Protein AF-A0A0G0PWH3-F1 (afdb_monomer_lite)

pLDDT: mean 93.01, std 5.92, range [65.44, 96.75]

Radius of gyration: 8.83 Å; chains: 1; bounding box: 18×21×19 Å

Foldseek 3Di:
DLPLPDAPPVRHRDDDPVDSVVSVVVCVVVVVDD

Secondary structure (DSSP, 8-state):
--GGG---TTS-----TT-HHHHHHHHHHTT---

InterPro domains:
  IPR001497 Methylated-DNA-[protein]-cysteine S-methyltransferase, active site [PS00374] (1-7)
  IPR014048 Methylated-DNA-[protein]-cysteine S-methyltransferase, DNA binding [PF01035] (1-31)
  IPR036217 Methylated DNA-protein cysteine methyltransferase, DNA binding domain [SSF46767] (1-32)
  IPR036388 Winged helix-like DNA-binding domain superfamily [G3DSA:1.10.10.10] (1-32)

Sequence (34 aa):
IPCHRIIGSDGSLVGYAGGLRAKQKLLELENAIL

Structure (mmCIF, N/CA/C/O backbone):
data_AF-A0A0G0PWH3-F1
#
_entry.id   AF-A0A0G0PWH3-F1
#
loop_
_atom_site.group_PDB
_atom_site.id
_atom_site.type_symbol
_atom_site.label_atom_id
_atom_si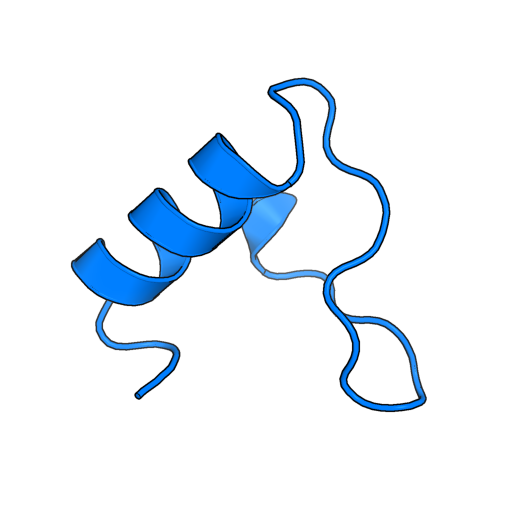te.label_alt_id
_atom_site.label_comp_id
_atom_site.label_asym_id
_atom_site.label_entity_id
_atom_site.label_seq_id
_atom_site.pdbx_PDB_ins_code
_atom_site.Cartn_x
_atom_site.Cartn_y
_atom_site.Cartn_z
_atom_site.occupancy
_atom_site.B_iso_or_equiv
_atom_site.auth_seq_id
_atom_site.auth_comp_id
_atom_site.auth_asym_id
_atom_site.auth_atom_id
_atom_site.pdbx_PDB_model_num
ATOM 1 N N . ILE A 1 1 ? -3.514 12.543 -6.529 1.00 82.56 1 ILE A N 1
ATOM 2 C CA . ILE A 1 1 ? -3.935 11.161 -6.881 1.00 82.56 1 ILE A CA 1
ATOM 3 C C . ILE A 1 1 ? -3.518 10.248 -5.726 1.00 82.56 1 ILE A C 1
ATOM 5 O O . ILE A 1 1 ? -2.353 10.340 -5.353 1.00 82.56 1 ILE A O 1
ATOM 9 N N . PRO A 1 2 ? -4.406 9.427 -5.128 1.00 90.06 2 PRO A N 1
ATOM 10 C CA . PRO A 1 2 ? -4.055 8.516 -4.031 1.00 90.06 2 PRO A CA 1
ATOM 11 C C . PRO A 1 2 ? -3.263 7.308 -4.561 1.00 90.06 2 PRO A C 1
ATOM 13 O O . PRO A 1 2 ? -3.799 6.222 -4.760 1.00 90.06 2 PRO A O 1
ATOM 16 N N . CYS A 1 3 ? -1.975 7.504 -4.849 1.00 93.88 3 CYS A N 1
ATOM 17 C CA . CYS A 1 3 ? -1.114 6.470 -5.432 1.00 93.88 3 CYS A CA 1
ATOM 18 C C . CYS A 1 3 ? -0.914 5.252 -4.511 1.00 93.88 3 CYS A C 1
ATOM 20 O O . CYS A 1 3 ? -0.650 4.152 -4.994 1.00 93.88 3 CYS A O 1
ATOM 22 N N . HIS A 1 4 ? -1.106 5.406 -3.197 1.00 95.50 4 HIS A N 1
ATOM 23 C CA . HIS A 1 4 ? -1.110 4.301 -2.234 1.00 95.50 4 HIS A CA 1
ATOM 24 C C . HIS A 1 4 ? -2.316 3.362 -2.382 1.00 95.50 4 HIS A C 1
ATOM 26 O O . HIS A 1 4 ? -2.253 2.254 -1.866 1.00 95.50 4 HIS A O 1
ATOM 32 N N . ARG A 1 5 ? -3.368 3.745 -3.120 1.00 95.00 5 ARG A N 1
ATOM 33 C CA . ARG A 1 5 ? -4.529 2.883 -3.423 1.00 95.00 5 ARG A CA 1
ATOM 34 C C . ARG A 1 5 ? -4.379 2.043 -4.694 1.00 95.00 5 ARG A C 1
ATOM 36 O O . ARG A 1 5 ? -5.262 1.257 -5.008 1.00 95.00 5 ARG A O 1
ATOM 43 N N . ILE A 1 6 ? -3.292 2.207 -5.445 1.00 94.38 6 ILE A N 1
ATOM 44 C CA . ILE A 1 6 ? -3.031 1.407 -6.649 1.00 94.38 6 ILE A CA 1
ATOM 45 C C . ILE A 1 6 ? -2.435 0.064 -6.216 1.00 94.38 6 ILE A C 1
ATOM 47 O O . ILE A 1 6 ? -1.364 0.048 -5.615 1.00 94.38 6 ILE A O 1
ATOM 51 N N . ILE A 1 7 ? -3.103 -1.049 -6.509 1.00 94.50 7 ILE A N 1
ATOM 52 C CA . ILE A 1 7 ? -2.700 -2.407 -6.100 1.00 94.50 7 ILE A CA 1
ATOM 53 C C . ILE A 1 7 ? -2.271 -3.210 -7.336 1.00 94.50 7 ILE A C 1
ATOM 55 O O . ILE A 1 7 ? -2.742 -2.934 -8.441 1.00 94.50 7 ILE A O 1
ATOM 59 N N . GLY A 1 8 ? -1.357 -4.170 -7.165 1.00 94.50 8 GLY A N 1
ATOM 60 C CA . GLY A 1 8 ? -1.014 -5.121 -8.222 1.00 94.50 8 GLY A CA 1
ATOM 61 C C . GLY A 1 8 ? -2.237 -5.934 -8.653 1.00 94.50 8 GLY A C 1
ATOM 62 O O . GLY A 1 8 ? -3.169 -6.136 -7.876 1.00 94.50 8 GLY A O 1
ATOM 63 N N . SER A 1 9 ? -2.253 -6.414 -9.896 1.00 95.06 9 SER A N 1
ATOM 64 C CA . SER A 1 9 ? -3.367 -7.224 -10.417 1.00 95.06 9 SER A CA 1
ATOM 65 C C . SER A 1 9 ? -3.558 -8.550 -9.668 1.00 95.06 9 SER A C 1
ATOM 67 O O . SER A 1 9 ? -4.627 -9.145 -9.743 1.00 95.06 9 SER A O 1
ATOM 69 N N . ASP A 1 10 ? -2.534 -8.994 -8.941 1.00 95.19 10 ASP A N 1
ATOM 70 C CA . ASP A 1 10 ? -2.524 -10.157 -8.051 1.00 95.19 10 ASP A CA 1
ATOM 71 C C . ASP A 1 10 ? -2.971 -9.835 -6.610 1.00 95.19 10 ASP A C 1
ATOM 73 O O . ASP A 1 10 ? -2.985 -10.716 -5.755 1.00 95.19 10 ASP A O 1
ATOM 77 N N . GLY A 1 11 ? -3.324 -8.578 -6.322 1.00 91.44 11 GLY A N 1
ATOM 78 C CA . GLY A 1 11 ? -3.691 -8.108 -4.985 1.00 91.44 11 GLY A CA 1
ATOM 79 C C . GLY A 1 11 ? -2.503 -7.683 -4.116 1.00 91.44 11 GLY A C 1
ATOM 80 O O . GLY A 1 11 ? -2.705 -7.268 -2.975 1.00 91.44 11 GLY A O 1
ATOM 81 N N . SER A 1 12 ? -1.269 -7.742 -4.625 1.00 94.12 12 SER A N 1
ATOM 82 C CA . SER A 1 12 ? -0.080 -7.395 -3.846 1.00 94.12 12 SER A CA 1
ATOM 83 C C . SER A 1 12 ? 0.153 -5.881 -3.735 1.00 94.12 12 SER A C 1
ATOM 85 O O . SER A 1 12 ? -0.156 -5.082 -4.632 1.00 94.12 12 SER A O 1
ATOM 87 N N . LEU A 1 13 ? 0.753 -5.458 -2.617 1.00 94.81 13 LEU A N 1
ATOM 88 C CA . LEU A 1 13 ? 1.256 -4.095 -2.462 1.00 94.81 13 LEU A CA 1
ATOM 89 C C . LEU A 1 13 ? 2.546 -3.930 -3.269 1.00 94.81 13 LEU A C 1
ATOM 91 O O . LEU A 1 13 ? 3.617 -4.369 -2.860 1.00 94.81 13 LEU A O 1
ATOM 95 N N . VAL A 1 14 ? 2.443 -3.233 -4.395 1.00 94.31 14 VAL A N 1
ATOM 96 C CA . VAL A 1 14 ? 3.581 -2.908 -5.268 1.00 94.31 14 VAL A CA 1
ATOM 97 C C . VAL A 1 14 ? 3.924 -1.426 -5.203 1.00 94.31 14 VAL A C 1
ATOM 99 O O . VAL A 1 14 ? 3.058 -0.624 -4.871 1.00 94.31 14 VAL A O 1
ATOM 102 N N . GLY A 1 15 ? 5.168 -1.065 -5.533 1.00 90.62 15 GLY A N 1
ATOM 103 C CA . GLY A 1 15 ? 5.605 0.292 -5.895 1.00 90.62 15 GLY A CA 1
ATOM 104 C C . GLY A 1 15 ? 5.027 1.454 -5.072 1.00 90.62 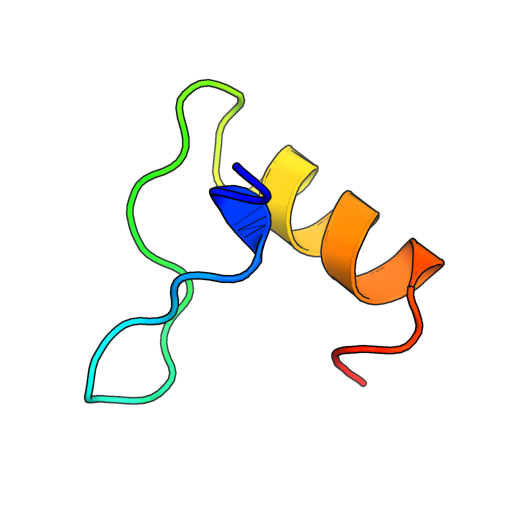15 GLY A C 1
ATOM 105 O O . GLY A 1 15 ? 3.907 1.914 -5.300 1.00 90.62 15 GLY A O 1
ATOM 106 N N . TYR A 1 16 ? 5.826 2.013 -4.163 1.00 96.00 16 TYR A N 1
ATOM 107 C CA . TYR A 1 16 ? 5.471 3.250 -3.470 1.00 96.00 16 TYR A CA 1
ATOM 108 C C . TYR A 1 16 ? 6.710 4.074 -3.150 1.00 96.00 16 TYR A C 1
ATOM 110 O O . TYR A 1 16 ? 7.659 3.544 -2.577 1.00 96.00 16 TYR A O 1
ATOM 118 N N . ALA A 1 17 ? 6.691 5.369 -3.476 1.00 94.56 17 ALA A N 1
ATOM 119 C CA . ALA A 1 17 ? 7.837 6.258 -3.270 1.00 94.56 17 ALA A CA 1
ATOM 120 C C . ALA A 1 17 ? 8.255 6.355 -1.790 1.00 94.56 17 ALA A C 1
ATOM 122 O O . ALA A 1 17 ? 9.439 6.418 -1.488 1.00 94.56 17 ALA A O 1
ATOM 123 N N . GLY A 1 18 ? 7.292 6.296 -0.864 1.00 93.25 18 GLY A N 1
ATOM 124 C CA . GLY A 1 18 ? 7.547 6.253 0.583 1.00 93.25 18 GLY A CA 1
ATOM 125 C C . GLY A 1 18 ? 7.851 4.855 1.141 1.00 93.25 18 GLY A C 1
ATOM 126 O O . GLY A 1 18 ? 7.889 4.681 2.356 1.00 93.25 18 GLY A O 1
ATOM 127 N N . GLY A 1 19 ? 8.009 3.847 0.279 1.00 96.50 19 GLY A N 1
ATOM 128 C CA . GLY A 1 19 ? 8.185 2.447 0.661 1.00 96.50 19 GLY A CA 1
ATOM 129 C C . GLY A 1 19 ? 6.880 1.727 1.026 1.00 96.50 19 GLY A C 1
ATOM 130 O O . GLY A 1 19 ? 5.892 2.325 1.454 1.00 96.50 1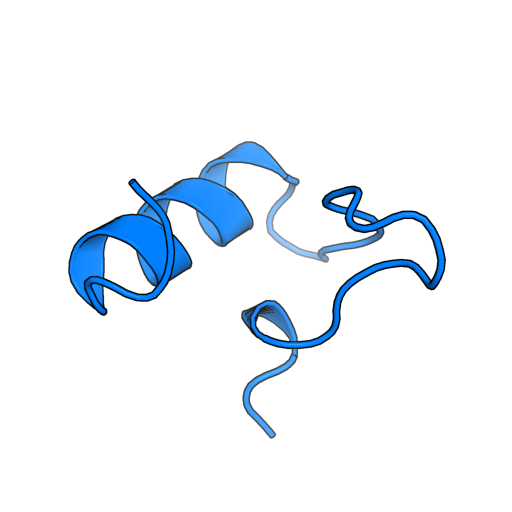9 GLY A O 1
ATOM 131 N N . LEU A 1 20 ? 6.873 0.399 0.883 1.00 95.94 20 LEU A N 1
ATOM 132 C CA . LEU A 1 20 ? 5.663 -0.417 1.069 1.00 95.94 20 LEU A CA 1
ATOM 133 C C . LEU A 1 20 ? 5.069 -0.308 2.479 1.00 95.94 20 LEU A C 1
ATOM 135 O O . LEU A 1 20 ? 3.852 -0.307 2.631 1.00 95.94 20 LEU A O 1
ATOM 139 N N . ARG A 1 21 ? 5.908 -0.120 3.503 1.00 95.50 21 ARG A N 1
ATOM 140 C CA . ARG A 1 21 ? 5.455 0.043 4.891 1.00 95.50 21 ARG A CA 1
ATOM 141 C C . ARG A 1 21 ? 4.606 1.301 5.090 1.00 95.50 21 ARG A C 1
ATOM 143 O O . ARG A 1 21 ? 3.605 1.253 5.797 1.00 95.50 21 ARG A O 1
ATOM 150 N N . ALA A 1 22 ? 4.977 2.417 4.459 1.00 96.12 22 ALA A N 1
ATOM 151 C CA . ALA A 1 22 ? 4.188 3.646 4.523 1.00 96.12 22 ALA A CA 1
ATOM 152 C C . ALA A 1 22 ? 2.864 3.494 3.760 1.00 96.12 22 ALA A C 1
ATOM 154 O O . ALA A 1 22 ? 1.822 3.915 4.253 1.00 96.12 22 ALA A O 1
ATOM 155 N N . LYS A 1 23 ? 2.894 2.836 2.592 1.00 96.75 23 LYS A N 1
ATOM 156 C CA . LYS A 1 23 ? 1.689 2.501 1.819 1.00 96.75 23 LYS A CA 1
ATOM 157 C C . LYS A 1 23 ? 0.708 1.659 2.633 1.00 96.75 23 LYS A C 1
ATOM 159 O O . LYS A 1 23 ? -0.462 2.015 2.710 1.00 96.75 23 LYS A O 1
ATOM 164 N N . GLN A 1 24 ? 1.195 0.600 3.278 1.00 95.62 24 GLN A N 1
ATOM 165 C CA . GLN A 1 24 ? 0.379 -0.263 4.130 1.00 95.62 24 GLN A CA 1
ATOM 166 C C . GLN A 1 24 ? -0.233 0.522 5.296 1.00 95.62 24 GLN A C 1
ATOM 168 O O . GLN A 1 24 ? -1.441 0.479 5.482 1.00 95.62 24 GLN A O 1
ATOM 173 N N . LYS A 1 25 ? 0.567 1.328 6.007 1.00 96.00 25 LYS A N 1
ATOM 174 C CA . LYS A 1 25 ? 0.088 2.165 7.118 1.00 96.00 25 LYS A CA 1
ATOM 175 C C . LYS A 1 25 ? -1.040 3.112 6.695 1.00 96.00 25 LYS A C 1
ATOM 177 O O . LYS A 1 25 ? -1.995 3.299 7.437 1.00 96.00 25 LYS A O 1
ATOM 182 N N . LEU A 1 26 ? -0.931 3.725 5.515 1.00 96.06 26 LEU A N 1
ATOM 183 C CA . LEU A 1 26 ? -1.967 4.617 4.986 1.00 96.06 26 LEU A CA 1
ATOM 184 C C . LEU A 1 26 ? -3.254 3.857 4.657 1.00 96.06 26 LEU A C 1
ATOM 186 O O . LEU A 1 26 ? -4.336 4.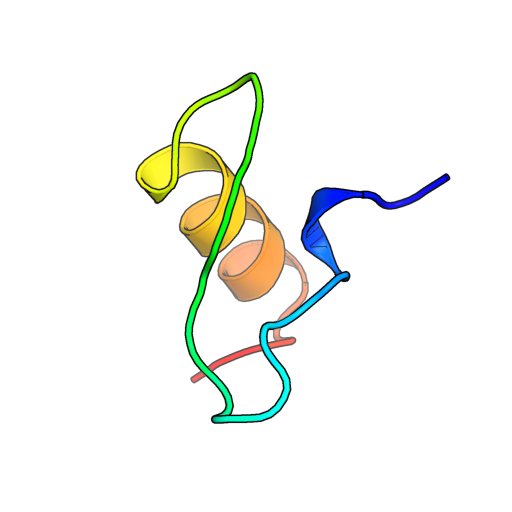333 4.978 1.00 96.06 26 LEU A O 1
ATOM 190 N N . LEU A 1 27 ? -3.139 2.671 4.059 1.00 95.81 27 LEU A N 1
ATOM 191 C CA . LEU A 1 27 ? -4.295 1.823 3.774 1.00 95.81 27 LEU A CA 1
ATOM 192 C C . LEU A 1 27 ? -4.966 1.311 5.063 1.00 95.81 27 LEU A C 1
ATOM 194 O O . LEU A 1 27 ? -6.191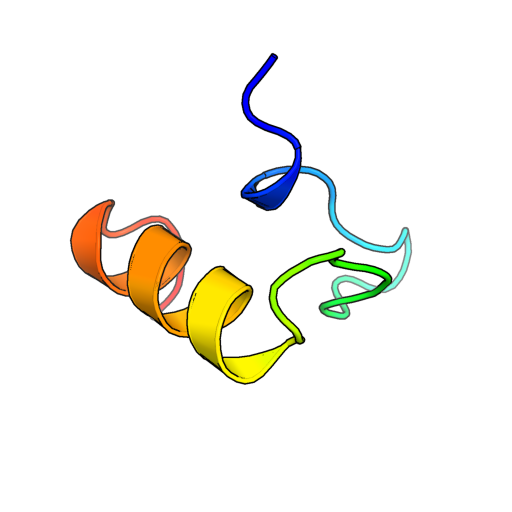 1.296 5.128 1.00 95.81 27 LEU A O 1
ATOM 198 N N . GLU A 1 28 ? -4.194 0.971 6.100 1.00 95.88 28 GLU A N 1
ATOM 199 C CA . GLU A 1 28 ? -4.707 0.622 7.437 1.00 95.88 28 GLU A CA 1
ATOM 200 C C . GLU A 1 28 ? -5.466 1.798 8.076 1.00 95.88 28 GLU A C 1
ATOM 202 O O . GLU A 1 28 ? -6.580 1.628 8.562 1.00 95.88 28 GLU A O 1
ATOM 207 N N . LEU A 1 29 ? -4.900 3.013 8.041 1.00 96.62 29 LEU A N 1
ATOM 208 C CA . LEU A 1 29 ? -5.547 4.222 8.577 1.00 96.62 29 LEU A CA 1
ATOM 209 C C . LEU A 1 29 ? -6.868 4.549 7.867 1.00 96.62 29 LEU A C 1
ATOM 211 O O . LEU A 1 29 ? -7.778 5.113 8.471 1.00 96.62 29 LEU A O 1
ATOM 215 N N . GLU A 1 30 ? -6.971 4.194 6.589 1.00 96.38 30 GLU A N 1
ATOM 216 C CA . GLU A 1 30 ? -8.186 4.348 5.789 1.00 96.38 30 GLU A CA 1
ATOM 217 C C . GLU A 1 30 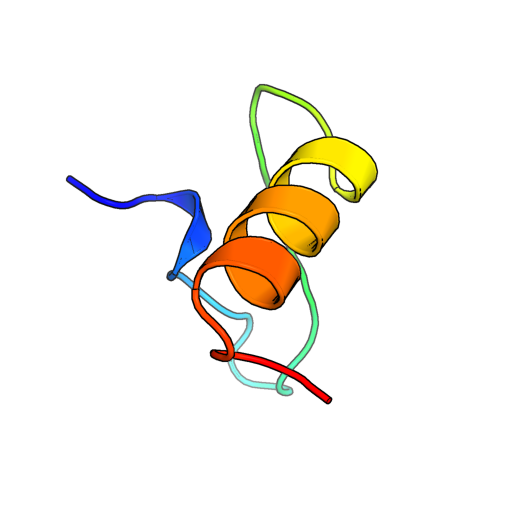? -9.178 3.184 5.962 1.00 96.38 30 GLU A C 1
ATOM 219 O O . GLU A 1 30 ? -10.266 3.242 5.391 1.00 96.38 30 GLU A O 1
ATOM 224 N N . ASN A 1 31 ? -8.835 2.146 6.737 1.00 93.44 31 ASN A N 1
ATOM 225 C CA . ASN A 1 31 ? -9.563 0.872 6.819 1.00 93.44 31 ASN A CA 1
ATOM 226 C C . ASN A 1 31 ? -9.784 0.218 5.440 1.00 93.44 31 ASN A C 1
ATOM 228 O O . ASN A 1 31 ? -10.798 -0.432 5.196 1.00 93.44 31 ASN A O 1
ATOM 232 N N . ALA A 1 32 ? -8.842 0.419 4.516 1.00 89.00 32 ALA A N 1
ATOM 233 C CA . ALA A 1 32 ? -8.900 -0.116 3.159 1.00 89.00 32 ALA A CA 1
ATOM 234 C C . ALA A 1 32 ? -8.339 -1.546 3.055 1.00 89.00 32 ALA A C 1
ATOM 236 O O . ALA A 1 32 ? -8.567 -2.215 2.049 1.00 89.00 32 ALA A O 1
ATOM 237 N N . ILE A 1 33 ? -7.603 -2.001 4.072 1.00 81.62 33 ILE A N 1
ATOM 238 C CA . ILE A 1 33 ? -7.070 -3.362 4.208 1.00 81.62 33 ILE A CA 1
ATOM 239 C C . ILE A 1 33 ? -7.158 -3.800 5.678 1.00 81.62 33 ILE A C 1
ATOM 241 O O . ILE A 1 33 ? -7.017 -2.960 6.571 1.00 81.62 33 ILE A O 1
ATOM 245 N N . LEU A 1 34 ? -7.414 -5.095 5.896 1.00 65.44 34 LEU A N 1
ATOM 246 C CA . LEU A 1 34 ? -7.500 -5.779 7.194 1.00 65.44 34 LEU A CA 1
ATOM 247 C C . LEU A 1 34 ? -6.409 -6.847 7.294 1.00 65.44 34 LEU A C 1
ATOM 249 O O . LEU A 1 34 ? -6.216 -7.559 6.281 1.00 65.44 34 LEU A O 1
#

Organism: NCBI:txid1618995